Protein AF-A0A7S0S6R5-F1 (afdb_monomer_lite)

Sequence (159 aa):
MLLRLQENLTARVLFVAANPALTIFVVKWLALRMKGITKQRKLIARVHIMSADNFRAGPSAVGIRNGAIDVKKPLAGDCVGKVGYALVVLDEAHHACRNTDLRAAVLHYAGRSDTSSGGSDGAAPSQLLLLSDASQAAALEQVFPEGLEPVLLTEMVRS

pLDDT: mean 72.74, std 18.72, range [33.59, 93.38]

Structure (mmCIF, N/CA/C/O backbone):
data_AF-A0A7S0S6R5-F1
#
_entry.id   AF-A0A7S0S6R5-F1
#
loop_
_atom_site.group_PDB
_atom_site.id
_atom_site.type_symbol
_atom_site.label_atom_id
_atom_site.label_alt_id
_atom_site.label_comp_id
_atom_site.label_asym_id
_atom_site.label_entity_id
_atom_site.label_seq_id
_atom_site.pdbx_PDB_ins_code
_atom_site.Cartn_x
_atom_site.Cartn_y
_atom_site.Cartn_z
_atom_site.occupancy
_atom_site.B_iso_or_equiv
_atom_site.auth_seq_id
_atom_site.auth_comp_id
_atom_site.auth_asym_id
_atom_site.auth_atom_id
_atom_site.pdbx_PDB_model_num
ATOM 1 N N . MET A 1 1 ? -13.453 -2.739 -6.924 1.00 52.81 1 MET A N 1
ATOM 2 C CA . MET A 1 1 ? -12.086 -2.731 -6.352 1.00 52.81 1 MET A CA 1
ATOM 3 C C . MET A 1 1 ? -12.108 -2.605 -4.827 1.00 52.81 1 MET A C 1
ATOM 5 O O . MET A 1 1 ? -11.801 -3.575 -4.151 1.00 52.81 1 MET A O 1
ATOM 9 N N . LEU A 1 2 ? -12.541 -1.467 -4.267 1.00 55.69 2 LEU A N 1
ATOM 10 C CA . LEU A 1 2 ? -12.494 -1.205 -2.815 1.00 55.69 2 LEU A CA 1
ATOM 11 C C . LEU A 1 2 ? -13.478 -2.039 -1.971 1.00 55.69 2 LEU A C 1
ATOM 13 O O . LEU A 1 2 ? -13.134 -2.419 -0.856 1.00 55.69 2 LEU A O 1
ATOM 17 N N . LEU A 1 3 ? -14.653 -2.383 -2.510 1.00 52.03 3 LEU A N 1
ATOM 18 C CA . LEU A 1 3 ? -15.674 -3.179 -1.805 1.00 52.03 3 LEU A CA 1
ATOM 19 C C . LEU A 1 3 ? -15.149 -4.557 -1.359 1.00 52.03 3 LEU A C 1
ATOM 21 O O . LEU A 1 3 ? -15.338 -4.951 -0.215 1.00 52.03 3 LEU A O 1
ATOM 25 N N . ARG A 1 4 ? -14.354 -5.239 -2.196 1.00 59.69 4 ARG A N 1
ATOM 26 C CA . ARG A 1 4 ? -13.763 -6.548 -1.850 1.00 59.69 4 ARG A CA 1
ATOM 27 C C . ARG A 1 4 ? -12.767 -6.467 -0.691 1.00 59.69 4 ARG A C 1
ATOM 29 O O . ARG A 1 4 ? -12.696 -7.376 0.129 1.00 59.69 4 ARG A O 1
ATOM 36 N N . LEU A 1 5 ? -12.007 -5.372 -0.601 1.00 63.84 5 LEU A N 1
ATOM 37 C CA . LEU A 1 5 ? -11.105 -5.120 0.530 1.00 63.84 5 LEU A CA 1
ATOM 38 C C . LEU A 1 5 ? -11.877 -4.807 1.820 1.00 63.84 5 LEU A C 1
ATOM 40 O O . LEU A 1 5 ? -11.360 -5.056 2.913 1.00 63.84 5 LEU A O 1
ATOM 44 N N . GLN A 1 6 ? -13.085 -4.250 1.700 1.00 66.44 6 GLN A N 1
ATOM 45 C CA . GLN A 1 6 ? -13.962 -3.959 2.833 1.00 66.44 6 GLN A CA 1
ATOM 46 C C . GLN A 1 6 ? -14.653 -5.224 3.359 1.00 66.44 6 GLN A C 1
ATOM 48 O O . GLN A 1 6 ? -14.721 -5.401 4.574 1.00 66.44 6 GLN A O 1
ATOM 53 N N . GLU A 1 7 ? -15.102 -6.110 2.469 1.00 69.44 7 GLU A N 1
ATOM 54 C CA . GLU A 1 7 ? -15.792 -7.363 2.809 1.00 69.44 7 GLU A CA 1
ATOM 55 C C . GLU A 1 7 ? -14.833 -8.447 3.318 1.00 69.44 7 GLU A C 1
ATOM 57 O O . GLU A 1 7 ? -15.153 -9.182 4.253 1.00 69.44 7 GLU A O 1
ATOM 62 N N . ASN A 1 8 ? -13.626 -8.530 2.751 1.00 75.44 8 ASN A N 1
ATOM 63 C CA . ASN A 1 8 ? -12.637 -9.516 3.161 1.00 75.44 8 ASN A CA 1
ATOM 64 C C . ASN A 1 8 ? -11.714 -8.961 4.261 1.00 75.44 8 ASN A C 1
ATOM 66 O O . ASN A 1 8 ? -10.790 -8.185 4.007 1.00 75.44 8 ASN A O 1
ATOM 70 N N . LEU A 1 9 ? -11.936 -9.412 5.499 1.00 74.81 9 LEU A N 1
ATOM 71 C CA . LEU A 1 9 ? -11.162 -9.005 6.677 1.00 74.81 9 LEU A CA 1
ATOM 72 C C . LEU A 1 9 ? -9.715 -9.523 6.687 1.00 74.81 9 LEU A C 1
ATOM 74 O O . LEU A 1 9 ? -8.893 -8.968 7.421 1.00 74.81 9 LEU A O 1
ATOM 78 N N . THR A 1 10 ? -9.391 -10.545 5.892 1.00 78.94 10 THR A N 1
ATOM 79 C CA . THR A 1 10 ? -8.035 -11.106 5.781 1.00 78.94 10 THR A CA 1
ATOM 80 C C . THR A 1 10 ? -7.278 -10.594 4.558 1.00 78.94 10 THR A C 1
ATOM 82 O O . THR A 1 10 ? -6.064 -10.776 4.489 1.00 78.94 10 THR A O 1
ATOM 85 N N . ALA A 1 11 ? -7.950 -9.893 3.635 1.00 82.88 11 ALA A N 1
ATOM 86 C CA . ALA A 1 11 ? -7.330 -9.372 2.423 1.00 82.88 11 ALA A CA 1
ATOM 87 C C . ALA A 1 11 ? -6.199 -8.385 2.738 1.00 82.88 11 ALA A C 1
ATOM 89 O O . ALA A 1 11 ? -6.400 -7.398 3.458 1.00 82.88 11 ALA A O 1
ATOM 90 N N . ARG A 1 12 ? -5.023 -8.634 2.160 1.00 86.88 12 ARG A N 1
ATOM 91 C CA . ARG A 1 12 ? -3.817 -7.817 2.340 1.00 86.88 12 ARG A CA 1
ATOM 92 C C . ARG A 1 12 ? -3.585 -6.884 1.161 1.00 86.88 12 ARG A C 1
ATOM 94 O O . ARG A 1 12 ? -3.939 -7.203 0.025 1.00 86.88 12 ARG A O 1
ATOM 101 N N . VAL A 1 13 ? -2.947 -5.754 1.447 1.00 89.44 13 VAL A N 1
ATOM 102 C CA . VAL A 1 13 ? -2.518 -4.770 0.449 1.00 89.44 13 VAL A CA 1
ATOM 103 C C . VAL A 1 13 ? -1.001 -4.670 0.480 1.00 89.44 13 VAL A C 1
ATOM 105 O O . VAL A 1 13 ? -0.424 -4.517 1.555 1.00 89.44 13 VAL A O 1
ATOM 108 N N . LEU A 1 14 ? -0.362 -4.739 -0.683 1.00 91.88 14 LEU A N 1
ATOM 109 C CA . LEU A 1 14 ? 1.048 -4.402 -0.844 1.00 91.88 14 LEU A CA 1
ATOM 110 C C . LEU A 1 14 ? 1.156 -2.970 -1.362 1.00 91.88 14 LEU A C 1
ATOM 112 O O . LEU A 1 14 ? 0.649 -2.679 -2.439 1.00 91.88 14 LEU A O 1
ATOM 116 N N . PHE A 1 15 ? 1.823 -2.092 -0.622 1.00 93.38 15 PHE A N 1
ATOM 117 C CA . PHE A 1 15 ? 2.148 -0.742 -1.068 1.00 93.38 15 PHE A CA 1
ATOM 118 C C . PHE A 1 15 ? 3.631 -0.659 -1.439 1.00 93.38 15 PHE A C 1
ATOM 120 O O . PHE A 1 15 ? 4.505 -0.951 -0.618 1.00 93.38 15 PHE A O 1
ATOM 127 N N . VAL A 1 16 ? 3.908 -0.281 -2.680 1.00 92.25 16 VAL A N 1
ATOM 128 C CA . VAL A 1 16 ? 5.246 -0.185 -3.257 1.00 92.25 16 VAL A CA 1
ATOM 129 C C . VAL A 1 16 ? 5.535 1.272 -3.573 1.00 92.25 16 VAL A C 1
ATOM 131 O O . VAL A 1 16 ? 4.712 1.910 -4.213 1.00 92.25 16 VAL A O 1
ATOM 134 N N . ALA A 1 17 ? 6.685 1.790 -3.147 1.00 92.00 17 ALA A N 1
ATOM 135 C CA . ALA A 1 17 ? 7.093 3.161 -3.462 1.00 92.00 17 ALA A CA 1
ATOM 136 C C . ALA A 1 17 ? 8.575 3.253 -3.838 1.00 92.00 17 ALA A C 1
ATOM 138 O O . ALA A 1 17 ? 9.349 2.313 -3.633 1.00 92.00 17 ALA A O 1
ATOM 139 N N . ALA A 1 18 ? 8.985 4.414 -4.351 1.00 88.62 18 ALA A N 1
ATOM 140 C CA . ALA A 1 18 ? 10.357 4.655 -4.787 1.00 88.62 18 ALA A CA 1
ATOM 141 C C . ALA A 1 18 ? 11.393 4.508 -3.659 1.00 88.62 18 ALA A C 1
ATOM 143 O O . ALA A 1 18 ? 12.498 4.053 -3.912 1.00 88.62 18 ALA A O 1
ATOM 144 N N . ASN A 1 19 ? 11.047 4.840 -2.413 1.00 88.38 19 ASN A N 1
ATOM 145 C CA . ASN A 1 19 ? 11.970 4.737 -1.282 1.00 88.38 19 ASN A CA 1
ATOM 146 C C . ASN A 1 19 ? 11.253 4.309 0.015 1.00 88.38 19 ASN A C 1
ATOM 148 O O . ASN A 1 19 ? 10.029 4.451 0.131 1.00 88.38 19 ASN A O 1
ATOM 152 N N . PRO A 1 20 ? 11.988 3.800 1.023 1.00 90.25 20 PRO A N 1
ATOM 153 C CA . PRO A 1 20 ? 11.408 3.369 2.292 1.00 90.25 20 PRO A CA 1
ATOM 154 C C . PRO A 1 20 ? 10.650 4.471 3.043 1.00 90.25 20 PRO A C 1
ATOM 156 O O . PRO A 1 20 ? 9.628 4.190 3.672 1.00 90.25 20 PRO A O 1
ATOM 159 N N . ALA A 1 21 ? 11.108 5.724 2.979 1.00 90.88 21 ALA A N 1
ATOM 160 C CA . ALA A 1 21 ? 10.486 6.823 3.715 1.00 90.88 21 ALA A CA 1
ATOM 161 C C . ALA A 1 21 ? 9.053 7.093 3.230 1.00 90.88 21 ALA A C 1
ATOM 163 O O . ALA A 1 21 ? 8.157 7.248 4.062 1.00 90.88 21 ALA A O 1
ATOM 164 N N . LEU A 1 22 ? 8.814 7.053 1.914 1.00 90.19 22 LE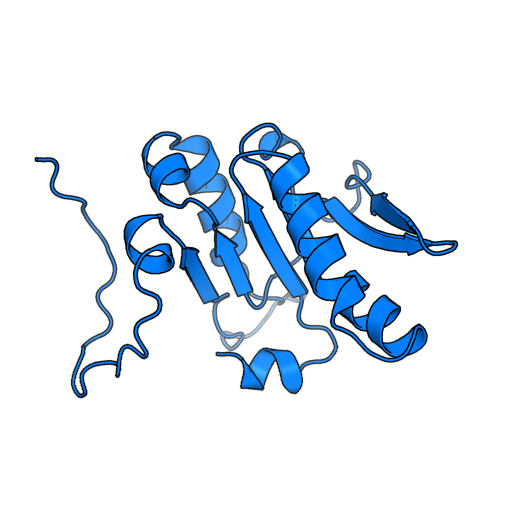U A N 1
ATOM 165 C CA . LEU A 1 22 ? 7.476 7.186 1.328 1.00 90.19 22 LEU A CA 1
ATOM 166 C C . LEU A 1 22 ? 6.538 6.067 1.789 1.00 90.19 22 LEU A C 1
ATOM 168 O O . LEU A 1 22 ? 5.399 6.330 2.176 1.00 90.19 22 LEU A O 1
ATOM 172 N N . THR A 1 23 ? 7.027 4.825 1.846 1.00 92.19 23 THR A N 1
ATOM 173 C CA . THR A 1 23 ? 6.200 3.709 2.329 1.00 92.19 23 THR A CA 1
ATOM 174 C C . THR A 1 23 ? 5.757 3.899 3.784 1.00 92.19 23 THR A C 1
ATOM 176 O O . THR A 1 23 ? 4.586 3.703 4.109 1.00 92.19 23 THR A O 1
ATOM 179 N N . ILE A 1 24 ? 6.658 4.351 4.665 1.00 92.12 24 ILE A N 1
ATOM 180 C CA . ILE A 1 24 ? 6.344 4.622 6.077 1.00 92.12 24 ILE A CA 1
ATOM 181 C C . ILE A 1 24 ? 5.421 5.836 6.200 1.00 92.12 24 ILE A C 1
ATOM 183 O O . ILE A 1 24 ? 4.488 5.821 7.008 1.00 92.12 24 ILE A O 1
ATOM 187 N N . PHE A 1 25 ? 5.658 6.876 5.397 1.00 92.25 25 PHE A N 1
ATOM 188 C CA . PHE A 1 25 ? 4.823 8.071 5.362 1.00 92.25 25 PHE A CA 1
ATOM 189 C C . PHE A 1 25 ? 3.365 7.723 5.053 1.00 92.25 25 PHE A C 1
ATOM 191 O O . PHE A 1 25 ? 2.478 8.141 5.799 1.00 92.25 25 PHE A O 1
ATOM 198 N N . VAL A 1 26 ? 3.110 6.901 4.032 1.00 90.62 26 VAL A N 1
ATOM 199 C CA . VAL A 1 26 ? 1.748 6.478 3.671 1.00 90.62 26 VAL A CA 1
ATOM 200 C C . VAL A 1 26 ? 1.099 5.666 4.788 1.00 90.62 26 VAL A C 1
ATOM 202 O O .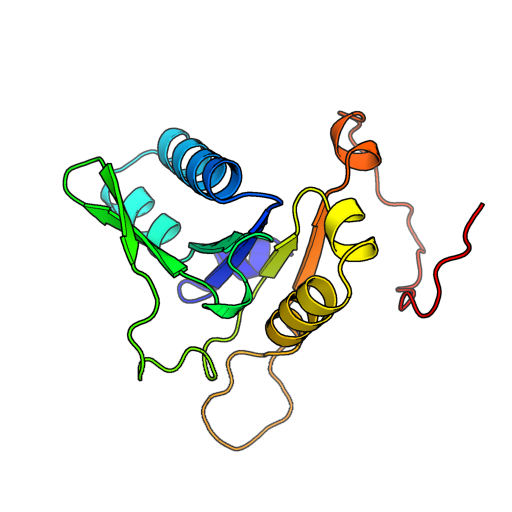 VAL A 1 26 ? -0.050 5.927 5.146 1.00 90.62 26 VAL A O 1
ATOM 205 N N . VAL A 1 27 ? 1.827 4.744 5.424 1.00 91.94 27 VAL A N 1
ATOM 206 C CA . VAL A 1 27 ? 1.285 3.994 6.571 1.00 91.94 27 VAL A CA 1
ATOM 207 C C . VAL A 1 27 ? 0.943 4.932 7.733 1.00 91.94 27 VAL A C 1
ATOM 209 O O . VAL A 1 27 ? -0.133 4.814 8.326 1.00 91.94 27 VAL A O 1
ATOM 212 N N . LYS A 1 28 ? 1.799 5.914 8.033 1.00 91.44 28 LYS A N 1
ATOM 213 C CA . LYS A 1 28 ? 1.522 6.940 9.050 1.00 91.44 28 LYS A CA 1
ATOM 214 C C . LYS A 1 28 ? 0.290 7.765 8.697 1.00 91.44 28 LYS A C 1
ATOM 216 O O . LYS A 1 28 ? -0.572 7.974 9.548 1.00 91.44 28 LYS A O 1
ATOM 221 N N . TRP A 1 29 ? 0.189 8.207 7.451 1.00 91.12 29 TRP A N 1
ATOM 222 C CA . TRP A 1 29 ? -0.933 8.982 6.932 1.00 91.12 29 TRP A CA 1
ATOM 223 C C . TRP A 1 29 ? -2.259 8.210 7.019 1.00 91.12 29 TRP A C 1
ATOM 225 O O . TRP A 1 29 ? -3.268 8.776 7.453 1.00 91.12 29 TRP A O 1
ATOM 235 N N . LEU A 1 30 ? -2.247 6.910 6.698 1.00 89.00 30 LEU A N 1
ATOM 236 C CA . LEU A 1 30 ? -3.391 6.009 6.868 1.00 89.00 30 LEU A CA 1
ATOM 237 C C . LEU A 1 30 ? -3.768 5.875 8.343 1.00 89.00 30 LEU A C 1
ATOM 239 O O . LEU A 1 30 ? -4.937 6.029 8.700 1.00 89.00 30 LEU A O 1
ATOM 243 N N . ALA A 1 31 ? -2.781 5.636 9.208 1.00 88.44 31 ALA A N 1
ATOM 244 C CA . ALA A 1 31 ? -3.000 5.487 10.637 1.00 88.44 31 ALA A CA 1
ATOM 245 C C . ALA A 1 31 ? -3.652 6.746 11.233 1.00 88.44 31 ALA A C 1
ATOM 247 O O . ALA A 1 31 ? -4.633 6.627 11.965 1.00 88.44 31 ALA A O 1
ATOM 248 N N . LEU A 1 32 ? -3.173 7.944 10.886 1.00 88.00 32 LEU A N 1
ATOM 249 C CA . LEU A 1 32 ? -3.697 9.214 11.406 1.00 88.00 32 LEU A CA 1
ATOM 250 C C . LEU A 1 32 ? -5.147 9.508 10.988 1.00 88.00 32 LEU A C 1
ATOM 252 O O . LEU A 1 32 ? -5.868 10.177 11.724 1.00 88.00 32 LEU A O 1
ATOM 256 N N . ARG A 1 33 ? -5.601 9.002 9.835 1.00 87.69 33 ARG A N 1
ATOM 257 C CA . ARG A 1 33 ? -6.990 9.183 9.367 1.00 87.69 33 ARG A CA 1
ATOM 258 C C . ARG A 1 33 ? -7.986 8.217 10.002 1.00 87.69 33 ARG A C 1
ATOM 260 O O . ARG A 1 33 ? -9.196 8.416 9.894 1.00 87.69 33 ARG A O 1
ATOM 267 N N . MET A 1 34 ? -7.508 7.162 10.651 1.00 85.69 34 MET A N 1
ATOM 268 C CA . MET A 1 34 ? -8.369 6.157 11.261 1.00 85.69 34 MET A CA 1
ATOM 269 C C . MET A 1 34 ? -8.747 6.533 12.691 1.00 85.69 34 MET A C 1
ATOM 271 O O . MET A 1 34 ? -7.891 6.751 13.543 1.00 85.69 34 MET A O 1
ATOM 275 N N . LYS A 1 35 ? -10.050 6.518 12.983 1.00 84.06 35 LYS A N 1
ATOM 276 C CA . LYS A 1 35 ? -10.562 6.634 14.354 1.00 84.06 35 LYS A CA 1
ATOM 277 C C . LYS A 1 35 ? -10.591 5.260 15.036 1.00 84.06 35 LYS A C 1
ATOM 279 O O . LYS A 1 35 ? -11.065 4.282 14.454 1.00 84.06 35 LYS A O 1
ATOM 284 N N . GLY A 1 36 ? -10.133 5.212 16.288 1.00 85.88 36 GLY A N 1
ATOM 285 C CA . GLY A 1 36 ? -10.163 4.024 17.149 1.00 85.88 36 GLY A CA 1
ATOM 286 C C . GLY A 1 36 ? -8.928 3.127 17.016 1.00 85.88 36 GLY A C 1
ATOM 287 O O . GLY A 1 36 ? -8.687 2.515 15.975 1.00 85.88 36 GLY A O 1
ATOM 288 N N . ILE A 1 37 ? -8.177 2.984 18.112 1.00 85.81 37 ILE A N 1
ATOM 289 C CA . ILE A 1 37 ? -6.866 2.314 18.131 1.00 85.81 37 ILE A CA 1
ATOM 290 C C . ILE A 1 37 ? -6.932 0.830 17.732 1.00 85.81 37 ILE A C 1
ATOM 292 O O . ILE A 1 37 ? -6.049 0.324 17.042 1.00 85.81 37 ILE A O 1
ATOM 296 N N . THR A 1 38 ? -8.007 0.127 18.100 1.00 86.81 38 THR A N 1
ATOM 297 C CA . THR A 1 38 ? -8.205 -1.289 17.753 1.00 86.81 38 THR A CA 1
ATOM 298 C C . THR A 1 38 ? -8.437 -1.473 16.256 1.00 86.81 38 THR A C 1
ATOM 300 O O . THR A 1 38 ? -7.853 -2.367 15.643 1.00 86.81 38 THR A O 1
ATOM 303 N N . LYS A 1 39 ? -9.265 -0.613 15.650 1.00 85.44 39 LYS A N 1
ATOM 304 C CA . LYS A 1 39 ? -9.546 -0.640 14.209 1.00 85.44 39 LYS A CA 1
ATOM 305 C C . LYS A 1 39 ? -8.296 -0.271 13.415 1.00 85.44 39 LYS A C 1
ATOM 307 O O . LYS A 1 39 ? -7.946 -0.973 12.472 1.00 85.44 39 LYS A O 1
ATOM 312 N N . GLN A 1 40 ? -7.598 0.773 13.855 1.00 88.25 40 GLN A N 1
ATOM 313 C CA . GLN A 1 40 ? -6.335 1.223 13.281 1.00 88.25 40 GLN A CA 1
ATOM 314 C C . GLN A 1 40 ? -5.290 0.096 13.274 1.00 88.25 40 GLN A C 1
ATOM 316 O O . GLN A 1 40 ? -4.765 -0.239 12.217 1.00 88.25 40 GLN A O 1
ATOM 321 N N . ARG A 1 41 ? -5.054 -0.569 14.416 1.00 89.12 41 ARG A N 1
ATOM 322 C CA . ARG A 1 41 ? -4.129 -1.715 14.511 1.00 89.12 41 ARG A CA 1
ATOM 323 C C . ARG A 1 41 ? -4.495 -2.846 13.551 1.00 89.12 41 ARG A C 1
ATOM 325 O O . ARG A 1 41 ? -3.619 -3.351 12.857 1.00 89.12 41 ARG A O 1
ATOM 332 N N . LYS A 1 42 ? -5.777 -3.226 13.496 1.00 87.25 42 LYS A N 1
ATOM 333 C CA . LYS A 1 42 ? -6.263 -4.305 12.619 1.00 87.25 42 LYS A CA 1
ATOM 334 C C . LYS A 1 42 ? -6.085 -3.981 11.136 1.00 87.25 42 LYS A C 1
ATOM 336 O O . LYS A 1 42 ? -5.706 -4.860 10.374 1.00 87.25 42 LYS A O 1
ATOM 341 N N . LEU A 1 43 ? -6.361 -2.743 10.726 1.00 87.44 43 LEU A N 1
ATOM 342 C CA . LEU A 1 43 ? -6.262 -2.347 9.321 1.00 87.44 43 LEU A CA 1
ATOM 343 C C . LEU A 1 43 ? -4.812 -2.130 8.883 1.00 87.44 43 LEU A C 1
ATOM 345 O O . LEU A 1 43 ? -4.442 -2.598 7.813 1.00 87.44 43 LEU A O 1
ATOM 349 N N . ILE A 1 44 ? -3.973 -1.507 9.716 1.00 90.62 44 ILE A N 1
ATOM 350 C CA . ILE A 1 44 ? -2.545 -1.345 9.405 1.00 90.62 44 ILE A CA 1
ATOM 351 C C . ILE A 1 44 ? -1.832 -2.699 9.319 1.00 90.62 44 ILE A C 1
ATOM 353 O O . ILE A 1 44 ? -1.010 -2.878 8.430 1.00 90.62 44 ILE A O 1
ATOM 357 N N . ALA A 1 45 ? -2.215 -3.684 10.140 1.00 89.81 45 ALA A N 1
ATOM 358 C CA . ALA A 1 45 ? -1.681 -5.048 10.059 1.00 89.81 45 ALA A CA 1
ATOM 359 C C . ALA A 1 45 ? -1.946 -5.762 8.718 1.00 89.81 45 ALA A C 1
ATOM 361 O O . ALA A 1 45 ? -1.334 -6.791 8.440 1.00 89.81 45 ALA A O 1
ATOM 362 N N . ARG A 1 46 ? -2.862 -5.241 7.890 1.00 88.69 46 ARG A N 1
ATOM 363 C CA . ARG A 1 46 ? -3.163 -5.763 6.547 1.00 88.69 46 ARG A CA 1
ATOM 364 C C . ARG A 1 46 ? -2.320 -5.105 5.452 1.00 88.69 46 ARG A C 1
ATOM 366 O O . ARG A 1 46 ? -2.393 -5.541 4.304 1.00 88.69 46 ARG A O 1
ATOM 373 N N . VAL A 1 47 ? -1.550 -4.068 5.783 1.00 91.31 47 VAL A N 1
ATOM 374 C CA . VAL A 1 47 ? -0.682 -3.355 4.844 1.00 91.31 47 VAL A CA 1
ATOM 375 C C . VAL A 1 47 ? 0.728 -3.921 4.941 1.00 91.31 47 VAL A C 1
ATOM 377 O O . VAL A 1 47 ? 1.355 -3.903 6.002 1.00 91.31 47 VAL A O 1
ATOM 380 N N . HIS A 1 48 ? 1.232 -4.425 3.823 1.00 92.94 48 HIS A N 1
ATOM 381 C CA . HIS A 1 48 ? 2.643 -4.730 3.639 1.00 92.94 48 HIS A CA 1
ATOM 382 C C . HIS A 1 48 ? 3.269 -3.637 2.778 1.00 92.94 48 HIS A C 1
ATOM 384 O O . HIS A 1 48 ? 2.607 -3.062 1.914 1.00 92.94 48 HIS A O 1
ATOM 390 N N . ILE A 1 49 ? 4.544 -3.358 3.009 1.00 93.19 49 ILE A N 1
ATOM 391 C CA . ILE A 1 49 ? 5.286 -2.322 2.295 1.00 93.19 49 ILE A CA 1
ATOM 392 C C . ILE A 1 49 ? 6.512 -2.904 1.607 1.00 93.19 49 ILE A C 1
ATOM 394 O O . ILE A 1 49 ? 7.141 -3.831 2.113 1.00 93.19 49 ILE A O 1
ATOM 398 N N . MET A 1 50 ? 6.872 -2.338 0.464 1.00 92.69 50 MET A N 1
ATOM 399 C CA . MET A 1 50 ? 8.102 -2.649 -0.258 1.00 92.69 50 MET A CA 1
ATOM 400 C C . MET A 1 50 ? 8.621 -1.370 -0.912 1.00 92.69 50 MET A C 1
ATOM 402 O O . MET A 1 50 ? 7.830 -0.518 -1.305 1.00 92.69 50 MET A O 1
ATOM 406 N N . SER A 1 51 ? 9.934 -1.209 -1.037 1.00 90.94 51 SER A N 1
ATOM 407 C CA . SER A 1 51 ? 10.501 -0.057 -1.744 1.00 90.94 51 SER A CA 1
ATOM 408 C C . SER A 1 51 ? 11.386 -0.485 -2.903 1.00 90.94 51 SER A C 1
ATOM 410 O O . SER A 1 51 ? 11.927 -1.594 -2.891 1.00 90.94 51 SER A O 1
ATOM 412 N N . ALA A 1 52 ? 11.569 0.404 -3.878 1.00 87.44 52 ALA A N 1
ATOM 413 C CA . ALA A 1 52 ? 12.505 0.183 -4.978 1.00 87.44 52 ALA A CA 1
ATOM 414 C C . ALA A 1 52 ? 13.946 -0.058 -4.491 1.00 87.44 52 ALA A C 1
ATOM 416 O O . ALA A 1 52 ? 14.684 -0.804 -5.128 1.00 87.44 52 ALA A O 1
ATOM 417 N N . ASP A 1 53 ? 14.319 0.490 -3.333 1.00 87.06 53 ASP A N 1
ATOM 418 C CA . ASP A 1 53 ? 15.661 0.332 -2.759 1.00 87.06 53 ASP A CA 1
ATOM 419 C C . ASP A 1 53 ? 15.892 -1.052 -2.131 1.00 87.06 53 ASP A C 1
ATOM 421 O O . ASP A 1 53 ? 17.031 -1.492 -1.984 1.00 87.06 53 ASP A O 1
ATOM 425 N N . ASN A 1 54 ? 14.827 -1.756 -1.728 1.00 84.38 54 ASN A N 1
ATOM 426 C CA . ASN A 1 54 ? 14.939 -2.990 -0.942 1.00 84.38 54 ASN A CA 1
ATOM 427 C C . ASN A 1 54 ? 14.040 -4.143 -1.405 1.00 84.38 54 ASN A C 1
ATOM 429 O O . ASN A 1 54 ? 13.904 -5.128 -0.679 1.00 84.38 54 ASN A O 1
ATOM 433 N N . PHE A 1 55 ? 13.467 -4.071 -2.609 1.00 86.44 55 PHE A N 1
ATOM 434 C CA . PHE A 1 55 ? 12.519 -5.074 -3.113 1.00 86.44 55 PHE A CA 1
ATOM 435 C C . PHE A 1 55 ? 13.071 -6.509 -3.122 1.00 86.44 55 PHE A C 1
ATOM 437 O O . PHE A 1 55 ? 12.305 -7.461 -2.990 1.00 86.44 55 PHE A O 1
ATOM 444 N N . ARG A 1 56 ? 14.399 -6.682 -3.211 1.00 86.19 56 ARG A N 1
ATOM 445 C CA . ARG A 1 56 ? 15.063 -7.997 -3.136 1.00 86.19 56 ARG A CA 1
ATOM 446 C C . ARG A 1 56 ? 14.895 -8.686 -1.778 1.00 86.19 56 ARG A C 1
ATOM 448 O O . ARG A 1 56 ? 14.906 -9.908 -1.724 1.00 86.19 56 ARG A O 1
ATOM 455 N N . ALA A 1 57 ? 14.719 -7.923 -0.698 1.00 84.94 57 ALA A N 1
ATOM 456 C CA . ALA A 1 57 ? 14.410 -8.466 0.627 1.00 84.94 57 ALA A CA 1
ATOM 457 C C . ALA A 1 57 ? 12.930 -8.874 0.768 1.00 84.94 57 ALA A C 1
ATOM 459 O O . ALA A 1 57 ? 12.560 -9.519 1.747 1.00 84.94 57 ALA A O 1
ATOM 460 N N . GLY A 1 58 ? 12.095 -8.510 -0.208 1.00 86.81 58 GLY A N 1
ATOM 461 C CA . GLY A 1 58 ? 10.663 -8.763 -0.217 1.00 86.81 58 GLY A CA 1
ATOM 462 C C . GLY A 1 58 ? 9.844 -7.791 0.647 1.00 86.81 58 GLY A C 1
ATOM 463 O O . GLY A 1 58 ? 10.388 -6.912 1.323 1.00 86.81 58 GLY A O 1
ATOM 464 N N . PRO A 1 59 ? 8.508 -7.931 0.615 1.00 89.81 59 PRO A N 1
ATOM 465 C CA . PRO A 1 59 ? 7.601 -7.104 1.392 1.00 89.81 59 PRO A CA 1
ATOM 466 C C . PRO A 1 59 ? 7.807 -7.246 2.900 1.00 89.81 59 PRO A C 1
ATOM 468 O O . PRO A 1 59 ? 7.946 -8.348 3.427 1.00 89.81 59 PRO A O 1
ATOM 471 N N . SER A 1 60 ? 7.745 -6.122 3.606 1.00 90.44 60 SER A N 1
ATOM 472 C CA . SER A 1 60 ? 7.746 -6.059 5.067 1.00 90.44 60 SER A CA 1
ATOM 473 C C . SER A 1 60 ? 6.328 -5.880 5.597 1.00 90.44 60 SER A C 1
ATOM 475 O O . SER A 1 60 ? 5.548 -5.093 5.056 1.00 90.44 60 SER A O 1
ATOM 477 N N . ALA A 1 61 ? 5.994 -6.590 6.672 1.00 90.44 61 ALA A N 1
ATOM 478 C CA . ALA A 1 61 ? 4.715 -6.422 7.349 1.00 90.44 61 ALA A CA 1
ATOM 479 C C . ALA A 1 61 ? 4.758 -5.184 8.250 1.00 90.44 61 ALA A C 1
ATOM 481 O O . ALA A 1 61 ? 5.779 -4.905 8.887 1.00 90.44 61 ALA A O 1
ATOM 482 N N . VAL A 1 62 ? 3.641 -4.464 8.334 1.00 91.50 62 VAL A N 1
ATOM 483 C CA . VAL A 1 62 ? 3.535 -3.264 9.166 1.00 91.50 62 VAL A CA 1
ATOM 484 C C . VAL A 1 62 ? 2.563 -3.492 10.314 1.00 91.50 62 V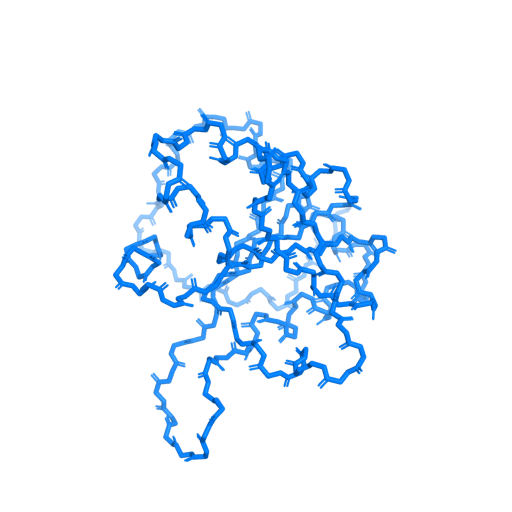AL A C 1
ATOM 486 O O . VAL A 1 62 ? 1.561 -4.187 10.183 1.00 91.50 62 VAL A O 1
ATOM 489 N N . GLY A 1 63 ? 2.857 -2.915 11.472 1.00 90.62 63 GLY A N 1
ATOM 490 C CA . GLY A 1 63 ? 1.990 -2.935 12.639 1.00 90.62 63 GLY A CA 1
ATOM 491 C C . GLY A 1 63 ? 2.066 -1.631 13.419 1.00 90.62 63 GLY A C 1
ATOM 492 O O . GLY A 1 63 ? 2.842 -0.735 13.100 1.00 90.62 63 GLY A O 1
ATOM 493 N N . ILE A 1 64 ? 1.254 -1.531 14.470 1.00 89.56 64 ILE A N 1
ATOM 494 C CA . ILE A 1 64 ? 1.345 -0.442 15.445 1.00 89.56 64 ILE A CA 1
ATOM 495 C C . ILE A 1 64 ? 1.637 -1.047 16.812 1.00 89.56 64 ILE A C 1
ATOM 497 O O . ILE A 1 64 ? 0.829 -1.821 17.337 1.00 89.56 64 ILE A O 1
ATOM 501 N N . ARG A 1 65 ? 2.762 -0.658 17.412 1.00 87.00 65 ARG A N 1
ATOM 502 C CA . ARG A 1 65 ? 3.173 -1.047 18.766 1.00 87.00 65 ARG A CA 1
ATOM 503 C C . ARG A 1 65 ? 3.505 0.203 19.565 1.00 87.00 65 ARG A C 1
ATOM 505 O O . ARG A 1 65 ? 4.207 1.076 19.078 1.00 87.00 65 ARG A O 1
ATOM 512 N N . ASN A 1 66 ? 2.963 0.307 20.778 1.00 85.12 66 ASN A N 1
ATOM 513 C CA . ASN A 1 66 ? 3.196 1.445 21.680 1.00 85.12 66 ASN A CA 1
ATOM 514 C C . ASN A 1 66 ? 2.955 2.828 21.033 1.00 85.12 66 ASN A C 1
ATOM 516 O O . ASN A 1 66 ? 3.655 3.786 21.324 1.00 85.12 66 ASN A O 1
ATOM 520 N N . GLY A 1 67 ? 1.979 2.926 20.121 1.00 80.69 67 GLY A N 1
ATOM 521 C CA . GLY A 1 67 ? 1.661 4.172 19.409 1.00 80.69 67 GLY A CA 1
ATOM 522 C C . GLY A 1 67 ? 2.606 4.518 18.251 1.00 80.69 67 GLY A C 1
ATOM 523 O O . GLY A 1 67 ? 2.362 5.500 17.556 1.00 80.69 67 GLY A O 1
ATOM 524 N N . ALA A 1 68 ? 3.630 3.702 17.996 1.00 86.88 68 ALA A N 1
ATOM 525 C CA . ALA A 1 68 ? 4.557 3.845 16.880 1.00 86.88 68 ALA A CA 1
ATOM 526 C C . ALA A 1 68 ? 4.299 2.792 15.792 1.00 86.88 68 ALA A C 1
ATOM 528 O O . ALA A 1 68 ? 3.741 1.722 16.052 1.00 86.88 68 ALA A O 1
ATOM 529 N N . ILE A 1 69 ? 4.719 3.106 14.565 1.00 89.75 69 ILE A N 1
ATOM 530 C CA . ILE A 1 69 ? 4.727 2.155 13.451 1.00 89.75 69 ILE A CA 1
ATOM 531 C C . ILE A 1 69 ? 5.879 1.178 13.672 1.00 89.75 69 ILE A C 1
ATOM 533 O O . ILE A 1 69 ? 7.022 1.593 13.840 1.00 89.75 69 ILE A O 1
ATOM 537 N N . ASP A 1 70 ? 5.563 -0.112 13.660 1.00 91.50 70 ASP A N 1
ATOM 538 C CA . ASP A 1 70 ? 6.523 -1.210 13.726 1.00 91.50 70 ASP A CA 1
ATOM 539 C C . ASP A 1 70 ? 6.614 -1.864 12.346 1.00 91.50 70 ASP A C 1
ATOM 541 O O . ASP A 1 70 ? 5.593 -2.277 11.791 1.00 91.50 70 ASP A O 1
ATOM 545 N N . VAL A 1 71 ? 7.820 -1.948 11.786 1.00 90.00 71 VAL A N 1
ATOM 546 C CA . VAL A 1 71 ? 8.067 -2.587 10.488 1.00 90.00 71 VAL A CA 1
ATOM 547 C C . VAL A 1 71 ? 8.826 -3.877 10.735 1.00 90.00 71 VAL A C 1
ATOM 549 O O . VAL A 1 71 ? 9.991 -3.868 11.132 1.00 90.00 71 VAL A O 1
ATOM 552 N N . LYS A 1 72 ? 8.168 -5.003 10.472 1.00 85.50 72 LYS A N 1
ATOM 553 C CA . LYS A 1 72 ? 8.783 -6.322 10.575 1.00 85.50 72 LYS A CA 1
ATOM 554 C C . LYS A 1 72 ? 9.277 -6.739 9.205 1.00 85.50 72 LYS A C 1
ATOM 556 O O . LYS A 1 72 ? 8.480 -7.008 8.302 1.00 85.50 72 LYS A O 1
ATOM 561 N N . LYS A 1 73 ? 10.600 -6.807 9.067 1.00 71.75 73 LYS A N 1
ATOM 562 C CA . LYS A 1 73 ? 11.217 -7.476 7.924 1.00 71.75 73 LYS A CA 1
ATOM 563 C C . LYS A 1 73 ? 10.763 -8.938 7.910 1.00 71.75 73 LYS A C 1
ATOM 565 O O . LYS A 1 73 ? 10.604 -9.515 8.990 1.00 71.75 73 LYS A O 1
ATOM 570 N N . PRO A 1 74 ? 10.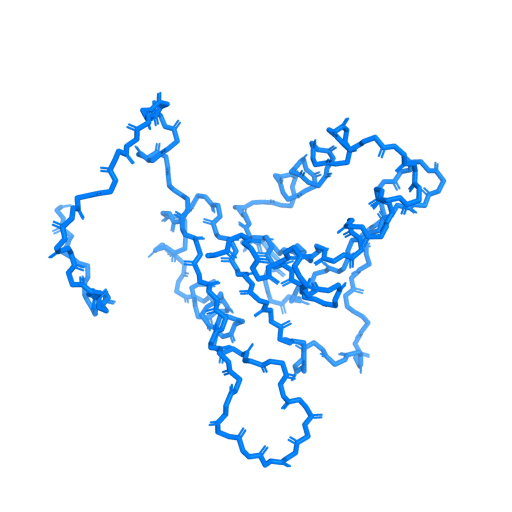551 -9.534 6.730 1.00 62.16 74 PRO A N 1
ATOM 571 C CA . PRO A 1 74 ? 10.270 -10.955 6.663 1.00 62.16 74 PRO A CA 1
ATOM 572 C C . PRO A 1 74 ? 11.430 -11.723 7.308 1.00 62.16 74 PRO A C 1
ATOM 574 O O . PRO A 1 74 ? 12.594 -11.508 6.960 1.00 62.16 74 PRO A O 1
ATOM 577 N N . LEU A 1 75 ? 11.126 -12.580 8.285 1.00 49.50 75 LEU A N 1
ATOM 578 C CA . LEU A 1 75 ? 12.107 -13.523 8.813 1.00 49.50 75 LEU A CA 1
ATOM 579 C C . LEU A 1 75 ? 12.453 -14.491 7.679 1.00 49.50 75 LEU A C 1
ATOM 581 O O . LEU A 1 75 ? 11.559 -14.974 6.984 1.00 49.50 75 LEU A O 1
ATOM 585 N N . ALA A 1 76 ? 13.740 -14.765 7.466 1.00 41.97 76 ALA A N 1
ATOM 586 C CA . ALA A 1 76 ? 14.167 -15.796 6.528 1.00 41.97 76 ALA A CA 1
ATOM 587 C C . ALA A 1 76 ? 13.537 -17.135 6.957 1.00 41.97 76 ALA A C 1
ATOM 589 O O . ALA A 1 76 ? 13.932 -17.705 7.969 1.00 41.97 76 ALA A O 1
ATOM 590 N N . GLY A 1 77 ? 12.504 -17.586 6.239 1.00 42.69 77 GLY A N 1
ATOM 591 C CA . GLY A 1 77 ? 11.725 -18.783 6.580 1.00 42.69 77 GLY A CA 1
ATOM 592 C C . GLY A 1 77 ? 10.229 -18.539 6.790 1.00 42.69 77 GLY A C 1
ATOM 593 O O . GLY A 1 77 ? 9.443 -19.471 6.615 1.00 42.69 77 GLY A O 1
ATOM 594 N N . ASP A 1 78 ? 9.803 -17.300 7.054 1.00 44.56 78 ASP A N 1
ATOM 595 C CA . ASP A 1 78 ? 8.396 -16.947 6.885 1.00 44.56 78 ASP A CA 1
ATOM 596 C C . ASP A 1 78 ? 8.078 -16.999 5.397 1.00 44.56 78 ASP A C 1
ATOM 598 O O . ASP A 1 78 ? 8.893 -16.641 4.548 1.00 44.56 78 ASP A O 1
ATOM 602 N N . CYS A 1 79 ? 6.906 -17.513 5.058 1.00 44.47 79 CYS A N 1
ATOM 603 C CA . CYS A 1 79 ? 6.525 -17.831 3.694 1.00 44.47 79 CYS A CA 1
ATOM 604 C C . CYS A 1 79 ? 6.288 -16.560 2.844 1.00 44.47 79 CYS A C 1
ATOM 606 O O . CYS A 1 79 ? 5.174 -16.323 2.384 1.00 44.47 79 CYS A O 1
ATOM 608 N N . VAL A 1 80 ? 7.321 -15.747 2.594 1.00 48.41 80 VAL A N 1
ATOM 609 C CA . VAL A 1 80 ? 7.313 -14.601 1.663 1.00 48.41 80 VAL A CA 1
ATOM 610 C C . VAL A 1 80 ? 6.843 -15.064 0.282 1.00 48.41 80 VAL A C 1
ATOM 612 O O . VAL A 1 80 ? 6.102 -14.369 -0.403 1.00 48.41 80 VAL A O 1
ATOM 615 N N . GLY A 1 81 ? 7.165 -16.311 -0.072 1.00 49.94 81 GLY A N 1
ATOM 616 C CA . GLY A 1 81 ? 6.670 -17.004 -1.255 1.00 49.94 81 GLY A CA 1
ATOM 617 C C . GLY A 1 81 ? 5.308 -17.692 -1.101 1.00 49.94 81 GLY A C 1
ATOM 618 O O . GLY A 1 81 ? 5.068 -18.626 -1.859 1.00 49.94 81 GLY A O 1
ATOM 619 N N . LYS A 1 82 ? 4.437 -17.326 -0.145 1.00 54.97 82 LYS A N 1
ATOM 620 C CA . LYS A 1 82 ? 3.038 -17.821 -0.039 1.00 54.97 82 LYS A CA 1
ATOM 621 C C . LYS A 1 82 ? 1.993 -16.737 0.249 1.00 54.97 82 LYS A C 1
ATOM 623 O O . LYS A 1 82 ? 0.811 -17.052 0.249 1.00 54.97 82 LYS A O 1
ATOM 628 N N . VAL A 1 83 ? 2.391 -15.489 0.492 1.00 65.12 83 VAL A N 1
ATOM 629 C CA . VAL A 1 83 ? 1.432 -14.408 0.756 1.00 65.12 83 VAL A CA 1
ATOM 630 C C . VAL A 1 83 ? 0.858 -13.913 -0.570 1.00 65.12 83 VAL A C 1
ATOM 632 O O . VAL A 1 83 ? 1.600 -13.374 -1.392 1.00 65.12 83 VAL A O 1
ATOM 635 N N . GLY A 1 84 ? -0.439 -14.122 -0.790 1.00 76.12 84 GLY A N 1
ATOM 636 C CA . GLY A 1 84 ? -1.186 -13.436 -1.833 1.00 76.12 84 GLY A CA 1
ATOM 637 C C . GLY A 1 84 ? -1.593 -12.040 -1.370 1.00 76.12 84 GLY A C 1
ATOM 638 O O . GLY A 1 84 ? -1.645 -11.726 -0.173 1.00 76.12 84 GLY A O 1
ATOM 639 N N . TYR A 1 85 ? -1.849 -11.175 -2.343 1.00 84.06 85 TYR A N 1
ATOM 640 C CA . TYR A 1 85 ? -2.346 -9.826 -2.101 1.00 84.06 85 TYR A CA 1
ATOM 641 C C . TYR A 1 85 ? -3.674 -9.653 -2.816 1.00 84.06 85 TYR A C 1
ATOM 643 O O . TYR A 1 85 ? -3.848 -10.121 -3.934 1.00 84.06 85 TYR A O 1
ATOM 651 N N . ALA A 1 86 ? -4.621 -8.956 -2.199 1.00 84.00 86 ALA A N 1
ATOM 652 C CA . ALA A 1 86 ? -5.847 -8.579 -2.898 1.00 84.00 86 ALA A CA 1
ATOM 653 C C . ALA A 1 86 ? -5.613 -7.353 -3.796 1.00 84.00 86 ALA A C 1
ATOM 655 O O . ALA A 1 86 ? -6.256 -7.205 -4.835 1.00 84.00 86 ALA A O 1
ATOM 656 N N . LEU A 1 87 ? -4.676 -6.487 -3.397 1.00 85.75 87 LEU A N 1
ATOM 657 C CA . LEU A 1 87 ? -4.288 -5.283 -4.120 1.00 85.75 87 LEU A CA 1
ATOM 658 C C . LEU A 1 87 ? -2.785 -5.035 -3.964 1.00 85.75 87 LEU A C 1
ATOM 660 O O . LEU A 1 87 ? -2.262 -5.042 -2.848 1.00 85.75 87 LEU A O 1
ATOM 664 N N . VAL A 1 88 ? -2.116 -4.762 -5.076 1.00 89.44 88 VAL A N 1
ATOM 665 C CA . VAL A 1 88 ? -0.761 -4.219 -5.137 1.00 89.44 88 VAL A CA 1
ATOM 666 C C . VAL A 1 88 ? -0.871 -2.787 -5.643 1.00 89.44 88 VAL A C 1
ATOM 668 O O . VAL A 1 88 ? -1.429 -2.548 -6.708 1.00 89.44 88 VAL A O 1
ATOM 671 N N . VAL A 1 89 ? -0.373 -1.829 -4.874 1.00 91.00 89 VAL A N 1
ATOM 672 C CA . VAL A 1 89 ? -0.313 -0.413 -5.242 1.00 91.00 89 VAL A CA 1
ATOM 673 C C . VAL A 1 89 ? 1.139 -0.074 -5.518 1.00 91.00 89 VAL A C 1
ATOM 675 O O . VAL A 1 89 ? 1.983 -0.284 -4.650 1.00 91.00 89 VAL A O 1
ATOM 678 N N . LEU A 1 90 ? 1.428 0.437 -6.707 1.00 90.06 90 LEU A N 1
ATOM 679 C CA . LEU A 1 90 ? 2.741 0.934 -7.084 1.00 90.06 90 LEU A CA 1
ATOM 680 C C . LEU A 1 90 ? 2.669 2.450 -7.237 1.00 90.06 90 LEU A C 1
ATOM 682 O O . LEU A 1 90 ? 2.114 2.956 -8.211 1.00 90.06 90 LEU A O 1
ATOM 686 N N . ASP A 1 91 ? 3.229 3.135 -6.251 1.00 89.06 91 ASP A N 1
ATOM 687 C CA . ASP A 1 91 ? 3.437 4.572 -6.245 1.00 89.06 91 ASP A CA 1
ATOM 688 C C . ASP A 1 91 ? 4.662 4.951 -7.074 1.00 89.06 91 ASP A C 1
ATOM 690 O O . ASP A 1 91 ? 5.626 4.183 -7.171 1.00 89.06 91 ASP A O 1
ATOM 694 N N . GLU A 1 92 ? 4.594 6.121 -7.695 1.00 82.75 92 GLU A N 1
ATOM 695 C CA . GLU A 1 92 ? 5.557 6.583 -8.689 1.00 82.75 92 GLU A CA 1
ATOM 696 C C . GLU A 1 92 ? 5.912 5.518 -9.736 1.00 82.75 92 GLU A C 1
ATOM 698 O O . GLU A 1 92 ? 7.075 5.199 -9.992 1.00 82.75 92 GLU A O 1
ATOM 703 N N . ALA A 1 93 ? 4.885 4.944 -10.370 1.00 81.62 93 ALA A N 1
ATOM 704 C CA . ALA A 1 93 ? 4.992 3.798 -11.274 1.00 81.62 93 ALA A CA 1
ATOM 705 C C . ALA A 1 93 ? 5.994 3.995 -12.425 1.00 81.62 93 ALA A C 1
ATOM 707 O O . ALA A 1 93 ? 6.562 3.024 -12.933 1.00 81.62 93 ALA A O 1
ATOM 708 N N . HIS A 1 94 ? 6.281 5.245 -12.788 1.00 78.19 94 HIS A N 1
ATOM 709 C CA . HIS A 1 94 ? 7.308 5.586 -13.764 1.00 78.19 94 HIS A CA 1
ATOM 710 C C . HIS A 1 94 ? 8.725 5.133 -13.336 1.00 78.19 94 HIS A C 1
ATOM 712 O O . HIS A 1 94 ? 9.563 4.848 -14.195 1.00 78.19 94 HIS A O 1
ATOM 718 N N . HIS A 1 95 ? 8.996 4.970 -12.034 1.00 72.00 95 HIS A N 1
ATOM 719 C CA . HIS A 1 95 ? 10.235 4.370 -11.527 1.00 72.00 95 HIS A CA 1
ATOM 720 C C . HIS A 1 95 ? 10.341 2.877 -11.860 1.00 72.00 95 HIS A C 1
ATOM 722 O O . HIS A 1 95 ? 11.418 2.409 -12.235 1.00 72.00 95 HIS A O 1
ATOM 728 N N . ALA A 1 96 ? 9.243 2.118 -11.784 1.00 69.81 96 ALA A N 1
ATOM 729 C CA . ALA A 1 96 ? 9.254 0.698 -12.147 1.00 69.81 96 ALA A CA 1
ATOM 730 C C . ALA A 1 96 ? 9.472 0.487 -13.651 1.00 69.81 96 ALA A C 1
ATOM 732 O O . ALA A 1 96 ? 10.082 -0.503 -14.048 1.00 69.81 96 ALA A O 1
ATOM 733 N N . CYS A 1 97 ? 9.061 1.434 -14.498 1.00 64.88 97 CYS A N 1
ATOM 734 C CA . CYS A 1 97 ? 9.374 1.393 -15.930 1.00 64.88 97 CYS A CA 1
ATOM 735 C C . CYS A 1 97 ? 10.885 1.453 -16.208 1.00 64.88 97 CYS A C 1
ATOM 737 O O . CYS A 1 97 ? 11.342 0.912 -17.214 1.00 64.88 97 CYS A O 1
ATOM 739 N N . ARG A 1 98 ? 11.662 2.084 -15.317 1.00 76.19 98 ARG A N 1
ATOM 740 C CA . ARG A 1 98 ? 13.126 2.204 -15.429 1.00 76.19 98 ARG A CA 1
ATOM 741 C C . ARG A 1 98 ? 13.879 1.034 -14.790 1.00 76.19 98 ARG A C 1
ATOM 743 O O . ARG A 1 98 ? 15.049 0.838 -15.100 1.00 76.19 98 ARG A O 1
ATOM 750 N N . ASN A 1 99 ? 13.229 0.258 -13.921 1.00 82.44 99 ASN A N 1
ATOM 751 C CA . ASN A 1 99 ? 13.833 -0.859 -13.196 1.00 82.44 99 ASN A CA 1
ATOM 752 C C . ASN A 1 99 ? 13.067 -2.163 -13.479 1.00 82.44 99 ASN A C 1
ATOM 754 O O . ASN A 1 99 ? 12.049 -2.462 -12.850 1.00 82.44 99 ASN A O 1
ATOM 758 N N . THR A 1 100 ? 13.575 -2.952 -14.427 1.00 83.06 100 THR A N 1
ATOM 759 C CA . THR A 1 100 ? 12.960 -4.216 -14.863 1.00 83.06 100 THR A CA 1
ATOM 760 C C . THR A 1 100 ? 12.842 -5.241 -13.741 1.00 83.06 100 THR A C 1
ATOM 762 O O . THR A 1 100 ? 11.839 -5.950 -13.680 1.00 83.06 100 THR A O 1
ATOM 765 N N . ASP A 1 101 ? 13.811 -5.285 -12.826 1.00 86.56 101 ASP A N 1
ATOM 766 C CA . ASP A 1 101 ? 13.804 -6.216 -11.696 1.00 86.56 101 ASP A CA 1
ATOM 767 C C . ASP A 1 101 ? 12.706 -5.855 -10.690 1.00 86.56 101 ASP A C 1
ATOM 769 O O . ASP A 1 101 ? 11.977 -6.728 -10.212 1.00 86.56 101 ASP A O 1
ATOM 773 N N . LEU A 1 102 ? 12.539 -4.559 -10.407 1.00 84.88 102 LEU A N 1
ATOM 774 C CA . LEU A 1 102 ? 11.447 -4.069 -9.570 1.00 84.88 102 LEU A CA 1
ATOM 775 C C . LEU A 1 102 ? 10.094 -4.375 -10.214 1.00 84.88 102 LEU A C 1
ATOM 777 O O . LEU A 1 102 ? 9.193 -4.873 -9.540 1.00 84.88 102 LEU A O 1
ATOM 781 N N . ARG A 1 103 ? 9.954 -4.120 -11.520 1.00 84.38 103 ARG A N 1
ATOM 782 C CA . ARG A 1 103 ? 8.733 -4.444 -12.268 1.00 84.38 103 ARG A CA 1
ATOM 783 C C . ARG A 1 103 ? 8.414 -5.935 -12.178 1.00 84.38 103 ARG A C 1
ATOM 785 O O . ARG A 1 103 ? 7.275 -6.285 -11.880 1.00 84.38 103 ARG A O 1
ATOM 792 N N . ALA A 1 104 ? 9.402 -6.801 -12.391 1.00 84.94 104 ALA A N 1
ATOM 793 C CA . ALA A 1 104 ? 9.231 -8.246 -12.279 1.00 84.94 104 ALA A CA 1
ATOM 794 C C . ALA A 1 104 ? 8.798 -8.657 -10.863 1.00 84.94 104 ALA A C 1
ATOM 796 O O . ALA A 1 104 ? 7.879 -9.460 -10.715 1.00 84.94 104 ALA A O 1
ATOM 797 N N . ALA A 1 105 ? 9.387 -8.060 -9.822 1.00 86.50 105 ALA A N 1
ATOM 798 C CA . ALA A 1 105 ? 8.992 -8.314 -8.439 1.00 86.50 105 ALA A CA 1
ATOM 799 C C . ALA A 1 105 ? 7.546 -7.872 -8.150 1.00 86.50 105 ALA A C 1
ATOM 801 O O . ALA A 1 105 ? 6.779 -8.631 -7.560 1.00 86.50 105 ALA A O 1
ATOM 802 N N . VAL A 1 106 ? 7.144 -6.678 -8.596 1.00 86.56 106 VAL A N 1
ATOM 803 C CA . VAL A 1 106 ? 5.769 -6.167 -8.441 1.00 86.56 106 VAL A CA 1
ATOM 804 C C . VAL A 1 106 ? 4.764 -7.071 -9.155 1.00 86.56 106 VAL A C 1
ATOM 806 O O . VAL A 1 106 ? 3.764 -7.464 -8.553 1.00 86.56 106 VAL A O 1
ATOM 809 N N . LEU A 1 107 ? 5.047 -7.452 -10.405 1.00 85.19 107 LEU A N 1
ATOM 810 C CA . LEU A 1 107 ? 4.194 -8.357 -11.179 1.00 85.19 107 LEU A CA 1
ATOM 811 C C . LEU A 1 107 ? 4.125 -9.753 -10.555 1.00 85.19 107 LEU A C 1
ATOM 813 O O . LEU A 1 107 ? 3.048 -10.339 -10.514 1.00 85.19 107 LEU A O 1
ATOM 817 N N . HIS A 1 108 ? 5.230 -10.258 -9.999 1.00 84.12 108 HIS A N 1
ATOM 818 C CA . HIS A 1 108 ? 5.233 -11.512 -9.248 1.00 84.12 108 HIS A CA 1
ATOM 819 C C . HIS A 1 108 ? 4.251 -11.461 -8.068 1.00 84.12 108 HIS A C 1
ATOM 821 O O . HIS A 1 108 ? 3.522 -12.423 -7.855 1.00 84.12 108 HIS A O 1
ATOM 827 N N . TYR A 1 109 ? 4.174 -10.356 -7.320 1.00 84.25 109 TYR A N 1
ATOM 828 C CA . TYR A 1 109 ? 3.205 -10.231 -6.222 1.00 84.25 109 TYR A CA 1
ATOM 829 C C . TYR A 1 109 ? 1.771 -9.969 -6.699 1.00 84.25 109 TYR A C 1
ATOM 831 O O . TYR A 1 109 ? 0.835 -10.428 -6.050 1.00 84.25 109 TYR A O 1
ATOM 839 N N . ALA A 1 110 ? 1.589 -9.281 -7.830 1.00 81.38 110 ALA A N 1
ATOM 840 C CA . ALA A 1 110 ? 0.274 -9.058 -8.436 1.00 81.38 110 ALA A CA 1
ATOM 841 C C . ALA A 1 110 ? -0.301 -10.319 -9.119 1.00 81.38 110 ALA A C 1
ATOM 843 O O . ALA A 1 110 ? -1.506 -10.444 -9.300 1.00 81.38 110 ALA A O 1
ATOM 844 N N . GLY A 1 111 ? 0.544 -11.280 -9.491 1.00 68.75 111 GLY A N 1
ATOM 845 C CA . GLY A 1 111 ? 0.112 -12.551 -10.073 1.00 68.75 111 GLY A CA 1
ATOM 846 C C . GLY A 1 111 ? -0.328 -13.605 -9.050 1.00 68.75 111 GLY A C 1
ATOM 847 O O . GLY A 1 111 ? -0.721 -14.698 -9.451 1.00 68.75 111 GLY A O 1
ATOM 848 N N . ARG A 1 112 ? -0.239 -13.335 -7.738 1.00 66.12 112 ARG A N 1
ATOM 849 C CA . ARG A 1 112 ? -0.456 -14.341 -6.682 1.00 66.12 112 ARG A CA 1
ATOM 850 C C . ARG A 1 112 ? -1.819 -14.203 -6.015 1.00 66.12 112 ARG A C 1
ATOM 852 O O . ARG A 1 112 ? -1.998 -13.378 -5.122 1.00 66.12 112 ARG A O 1
ATOM 859 N N . SER A 1 113 ? -2.745 -15.092 -6.364 1.00 54.00 113 SER A N 1
ATOM 860 C CA . SER A 1 113 ? -3.980 -15.276 -5.602 1.00 54.00 113 SER A CA 1
ATOM 861 C C . SER A 1 113 ? -3.725 -16.079 -4.311 1.00 54.00 113 SER A C 1
ATOM 863 O O . SER A 1 113 ? -2.807 -16.897 -4.231 1.00 54.00 113 SER A O 1
ATOM 865 N N . ASP A 1 114 ? -4.506 -15.805 -3.263 1.00 50.06 114 ASP A N 1
ATOM 866 C CA . ASP A 1 114 ? -4.355 -16.315 -1.884 1.00 50.06 114 ASP A CA 1
ATOM 867 C C . ASP A 1 114 ? -4.6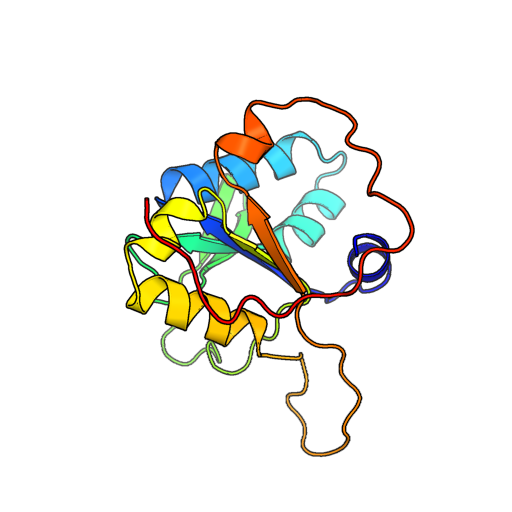90 -17.825 -1.714 1.00 50.06 114 ASP A C 1
ATOM 869 O O . ASP A 1 114 ? -5.285 -18.238 -0.720 1.00 50.06 114 ASP A O 1
ATOM 873 N N . THR A 1 115 ? -4.320 -18.698 -2.656 1.00 44.28 115 THR A N 1
ATOM 874 C CA . THR A 1 115 ? -4.595 -20.146 -2.567 1.00 44.28 115 THR A CA 1
ATOM 875 C C . THR A 1 115 ? -3.345 -20.941 -2.215 1.00 44.28 115 THR A C 1
ATOM 877 O O . THR A 1 115 ? -2.723 -21.588 -3.057 1.00 44.28 115 THR A O 1
ATOM 880 N N . SER A 1 116 ? -2.978 -20.955 -0.935 1.00 43.38 116 SER A N 1
ATOM 881 C CA . SER A 1 116 ? -2.122 -22.016 -0.399 1.00 43.38 116 SER A CA 1
ATOM 882 C C . SER A 1 116 ? -2.981 -23.200 0.054 1.00 43.38 116 SER A C 1
ATOM 884 O O . SER A 1 116 ? -3.182 -23.385 1.250 1.00 43.38 116 SER A O 1
ATOM 886 N N . SER A 1 117 ? -3.523 -23.964 -0.896 1.00 38.38 117 SER A N 1
ATOM 887 C CA . SER A 1 117 ? -4.016 -25.351 -0.766 1.00 38.38 117 SER A CA 1
ATOM 888 C C . SER A 1 117 ? -4.373 -25.823 -2.175 1.00 38.38 117 SER A C 1
ATOM 890 O O . SER A 1 117 ? -5.087 -25.116 -2.875 1.00 38.38 117 SER A O 1
ATOM 892 N N . GLY A 1 118 ? -3.827 -26.953 -2.627 1.00 41.97 118 GLY A N 1
ATOM 893 C CA . GLY A 1 118 ? -4.056 -27.457 -3.982 1.00 41.97 118 GLY A CA 1
ATOM 894 C C . GLY A 1 118 ? -5.543 -27.618 -4.314 1.00 41.97 118 GLY A C 1
ATOM 895 O O . GLY A 1 118 ? -6.300 -28.157 -3.513 1.00 41.97 118 GLY A O 1
ATOM 896 N N . GLY A 1 119 ? -5.926 -27.177 -5.514 1.00 34.84 119 GLY A N 1
ATOM 897 C CA . GLY A 1 119 ? -7.244 -27.411 -6.105 1.00 34.84 119 GLY A CA 1
ATOM 898 C C . GLY A 1 119 ? -8.058 -26.140 -6.363 1.00 34.84 119 GLY A C 1
ATOM 899 O O . GLY A 1 119 ? -8.284 -25.346 -5.459 1.00 34.84 119 GLY A O 1
ATOM 900 N N . SER A 1 120 ? -8.565 -26.029 -7.597 1.00 33.59 120 SER A N 1
ATOM 901 C CA . SER A 1 120 ? -9.661 -25.145 -8.035 1.00 33.59 120 SER A CA 1
ATOM 902 C C . SER A 1 120 ? -9.363 -23.643 -8.208 1.00 33.59 120 SER A C 1
ATOM 904 O O . SER A 1 120 ? -9.684 -22.813 -7.363 1.00 33.59 120 SER A O 1
ATOM 906 N N . ASP A 1 121 ? -8.802 -23.284 -9.363 1.00 45.03 121 ASP A N 1
ATOM 907 C CA . ASP A 1 121 ? -9.437 -22.480 -10.434 1.00 45.03 121 ASP A CA 1
ATOM 908 C C . ASP A 1 121 ? -10.543 -21.438 -10.098 1.00 45.03 121 ASP A C 1
ATOM 910 O O . ASP A 1 121 ? -11.532 -21.314 -10.817 1.00 45.03 121 ASP A O 1
ATOM 914 N N . GLY A 1 122 ? -10.424 -20.665 -9.011 1.00 44.84 122 GLY A N 1
ATOM 915 C CA . GLY A 1 122 ? -11.479 -19.697 -8.649 1.00 44.84 122 GLY A CA 1
ATOM 916 C C . GLY A 1 122 ? -11.070 -18.465 -7.841 1.00 44.84 122 GLY A C 1
ATOM 917 O O . GLY A 1 122 ? -11.919 -17.622 -7.546 1.00 44.84 122 GLY A O 1
ATOM 918 N N . ALA A 1 123 ? -9.799 -18.314 -7.464 1.00 50.38 123 ALA A N 1
ATOM 919 C CA . ALA A 1 123 ? -9.369 -17.136 -6.718 1.00 50.38 123 ALA A CA 1
ATOM 920 C C . ALA A 1 123 ? -9.083 -15.972 -7.674 1.00 50.38 123 ALA A C 1
ATOM 922 O O . ALA A 1 123 ? -8.196 -16.055 -8.522 1.00 50.38 123 ALA A O 1
ATOM 923 N N . ALA A 1 124 ? -9.846 -14.885 -7.528 1.00 57.19 124 ALA A N 1
ATOM 924 C CA . ALA A 1 124 ? -9.688 -13.697 -8.356 1.00 57.19 124 ALA A CA 1
ATOM 925 C C . ALA A 1 124 ? -8.230 -13.187 -8.307 1.00 57.19 124 ALA A C 1
ATOM 927 O O . ALA A 1 124 ? -7.654 -13.128 -7.215 1.00 57.19 124 ALA A O 1
ATOM 928 N N . PRO A 1 125 ? -7.641 -12.810 -9.457 1.00 62.16 125 PRO A N 1
ATOM 929 C CA . PRO A 1 125 ? -6.266 -12.326 -9.512 1.00 62.16 125 PRO A CA 1
ATOM 930 C C . PRO A 1 125 ? -6.093 -11.079 -8.641 1.00 62.16 125 PRO A C 1
ATOM 932 O O . PRO A 1 125 ? -7.026 -10.274 -8.499 1.00 62.16 125 PRO A O 1
ATOM 935 N N . SER A 1 126 ? -4.902 -10.910 -8.060 1.00 71.06 126 SER A N 1
ATOM 936 C CA . SER A 1 126 ? -4.571 -9.682 -7.342 1.00 71.06 126 SER A CA 1
ATOM 937 C C . SER A 1 126 ? -4.683 -8.501 -8.291 1.00 71.06 126 SER A C 1
ATOM 939 O O . SER A 1 126 ? -4.263 -8.553 -9.446 1.00 71.06 126 SER A O 1
ATOM 941 N N . GLN A 1 127 ? -5.256 -7.413 -7.799 1.00 81.12 127 GLN A N 1
ATOM 942 C CA . GLN A 1 127 ? -5.408 -6.206 -8.600 1.00 81.12 127 GLN A CA 1
ATOM 943 C C . GLN A 1 127 ? -4.127 -5.373 -8.497 1.00 81.12 127 GLN A C 1
ATOM 945 O O . GLN A 1 127 ? -3.534 -5.297 -7.422 1.00 81.12 127 GLN A O 1
ATOM 950 N N . LEU A 1 128 ? -3.695 -4.753 -9.596 1.00 84.88 128 LEU A N 1
ATOM 951 C CA . LEU A 1 128 ? -2.547 -3.844 -9.629 1.00 84.88 128 LEU A CA 1
ATOM 952 C C . LEU A 1 128 ? -3.043 -2.419 -9.882 1.00 84.88 128 LEU A C 1
ATOM 954 O O . LEU A 1 128 ? -3.681 -2.159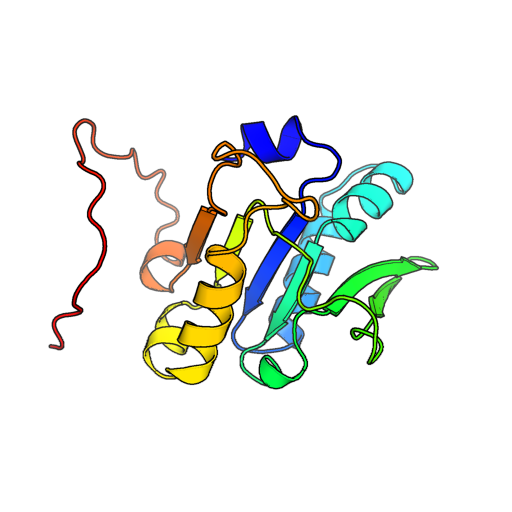 -10.898 1.00 84.88 128 LEU A O 1
ATOM 958 N N . LEU A 1 129 ? -2.740 -1.505 -8.963 1.00 86.81 129 LEU A N 1
ATOM 959 C CA . LEU A 1 129 ? -3.002 -0.076 -9.090 1.00 86.81 129 LEU A CA 1
ATOM 960 C C . LEU A 1 129 ? -1.677 0.655 -9.304 1.00 86.81 129 LEU A C 1
ATOM 962 O O . LEU A 1 129 ? -0.785 0.573 -8.462 1.00 86.81 129 LEU A O 1
ATOM 966 N N . LEU A 1 130 ? -1.559 1.368 -10.420 1.00 84.69 130 LEU A N 1
ATOM 967 C CA . LEU A 1 130 ? -0.395 2.182 -10.759 1.00 84.69 130 LEU A CA 1
ATOM 968 C C . LEU A 1 130 ? -0.723 3.649 -10.484 1.00 84.69 130 LEU A C 1
ATOM 970 O O . LEU A 1 130 ? -1.705 4.158 -11.019 1.00 84.69 130 LEU A O 1
ATOM 974 N N . LEU A 1 131 ? 0.094 4.320 -9.677 1.00 83.62 131 LEU A N 1
ATOM 975 C CA . LEU A 1 131 ? 0.006 5.757 -9.437 1.00 83.62 131 LEU A CA 1
ATOM 976 C C . LEU A 1 131 ? 1.249 6.407 -10.048 1.00 83.62 131 LEU A C 1
ATOM 978 O O . LEU A 1 131 ? 2.368 6.028 -9.718 1.00 83.62 131 LEU A O 1
ATOM 982 N N . SER A 1 132 ? 1.069 7.349 -10.967 1.00 76.00 132 SER A N 1
ATOM 983 C CA . SER A 1 132 ? 2.162 8.135 -11.558 1.00 76.00 132 SER A CA 1
ATOM 984 C C . SER A 1 132 ? 1.905 9.631 -11.382 1.00 76.00 132 SER A C 1
ATOM 986 O O . SER A 1 132 ? 0.746 10.039 -11.293 1.00 76.00 132 SER A O 1
ATOM 988 N N . ASP A 1 133 ? 2.960 10.449 -11.390 1.00 63.31 133 ASP A N 1
ATOM 989 C CA . ASP A 1 133 ? 2.890 11.921 -11.330 1.00 63.31 133 ASP A CA 1
ATOM 990 C C . ASP A 1 133 ? 1.764 12.541 -12.182 1.00 63.31 133 ASP A C 1
ATOM 992 O O . ASP A 1 133 ? 1.013 13.397 -11.712 1.00 63.31 133 ASP A O 1
ATOM 996 N N . ALA A 1 134 ? 1.571 12.063 -13.419 1.00 52.88 134 ALA A N 1
ATOM 997 C CA . ALA A 1 134 ? 0.530 12.571 -14.319 1.00 52.88 134 ALA A CA 1
ATOM 998 C C . ALA A 1 134 ? -0.901 12.350 -13.783 1.00 52.88 134 ALA A C 1
ATOM 1000 O O . ALA A 1 134 ? -1.795 13.144 -14.060 1.00 52.88 134 ALA A O 1
ATOM 1001 N N . SER A 1 135 ? -1.110 11.296 -12.989 1.00 52.03 135 SER A N 1
ATOM 1002 C CA . SER A 1 135 ? -2.392 10.976 -12.346 1.00 52.03 135 SER A CA 1
ATOM 1003 C C . SER A 1 135 ? -2.583 11.637 -10.972 1.00 52.03 135 SER A C 1
ATOM 1005 O O . SER A 1 135 ? -3.716 11.740 -10.516 1.00 52.03 135 SER A O 1
ATOM 1007 N N . GLN A 1 136 ? -1.509 12.105 -10.318 1.00 50.50 136 GLN A N 1
ATOM 1008 C CA . GLN A 1 136 ? -1.578 12.768 -9.004 1.00 50.50 136 GLN A CA 1
ATOM 1009 C C . GLN A 1 136 ? -1.689 14.300 -9.102 1.00 50.50 136 GLN A C 1
ATOM 1011 O O . GLN A 1 136 ? -2.299 14.923 -8.233 1.00 50.50 136 GLN A O 1
ATOM 1016 N N . ALA A 1 137 ? -1.150 14.913 -10.164 1.00 43.88 137 ALA A N 1
ATOM 1017 C CA . ALA A 1 137 ? -1.281 16.353 -10.419 1.00 43.88 137 ALA A CA 1
ATOM 1018 C C . ALA A 1 137 ? -2.710 16.763 -10.830 1.00 43.88 137 ALA A C 1
ATOM 1020 O O . ALA A 1 137 ? -3.125 17.906 -10.634 1.00 43.88 137 ALA A O 1
ATOM 1021 N N . ALA A 1 138 ? -3.483 15.822 -11.369 1.00 45.03 138 ALA A N 1
ATOM 1022 C CA . ALA A 1 138 ? -4.881 16.006 -11.705 1.00 45.03 138 ALA A CA 1
ATOM 1023 C C . ALA A 1 138 ? -5.755 15.595 -10.513 1.00 45.03 138 ALA A C 1
ATOM 1025 O O . ALA A 1 138 ? -6.268 14.482 -10.462 1.00 45.03 138 ALA A O 1
ATOM 1026 N N . ALA A 1 139 ? -5.992 16.506 -9.568 1.00 43.81 139 ALA A N 1
ATOM 1027 C CA . ALA A 1 139 ? -7.129 16.410 -8.646 1.00 43.81 139 ALA A CA 1
ATOM 1028 C C . ALA A 1 139 ? -8.465 16.598 -9.404 1.00 43.81 139 ALA A C 1
ATOM 1030 O O . ALA A 1 139 ? -9.283 17.447 -9.059 1.00 43.81 139 ALA A O 1
ATOM 1031 N N . LEU A 1 140 ? -8.655 15.856 -10.494 1.00 44.50 140 LEU A N 1
ATOM 1032 C CA . LEU A 1 140 ? -9.864 15.822 -11.296 1.00 44.50 140 LEU A CA 1
ATOM 1033 C C . LEU A 1 140 ? -10.646 14.583 -10.867 1.00 44.50 140 LEU A C 1
ATOM 1035 O O . LEU A 1 140 ? -10.118 13.471 -10.885 1.00 44.50 140 LEU A O 1
ATOM 1039 N N . GLU A 1 141 ? -11.912 14.768 -10.497 1.00 47.47 141 GLU A N 1
ATOM 1040 C CA . GLU A 1 141 ? -12.888 13.680 -10.509 1.00 47.47 141 GLU A CA 1
ATOM 1041 C C . GLU A 1 141 ? -13.005 13.185 -11.954 1.00 47.47 141 GLU A C 1
ATOM 1043 O O . GLU A 1 141 ? -13.796 13.683 -12.753 1.00 47.47 141 GLU A O 1
ATOM 1048 N N . GLN A 1 142 ? -12.135 12.254 -12.333 1.00 47.62 142 GLN A N 1
ATOM 1049 C CA . GLN A 1 142 ? -12.132 11.699 -13.671 1.00 47.62 142 GLN A CA 1
ATOM 1050 C C . GLN A 1 142 ? -13.216 10.625 -13.727 1.00 47.62 142 GLN A C 1
ATOM 1052 O O . GLN A 1 142 ? -13.058 9.519 -13.207 1.00 47.62 142 GLN A O 1
ATOM 1057 N N . VAL A 1 143 ? -14.346 10.976 -14.338 1.00 49.88 143 VAL A N 1
ATOM 1058 C CA . VAL A 1 143 ? -15.370 10.006 -14.722 1.00 49.88 143 VAL A CA 1
ATOM 1059 C C . VAL A 1 143 ? -14.712 9.027 -15.690 1.00 49.88 143 VAL A C 1
ATOM 1061 O O . VAL A 1 143 ? -14.211 9.426 -16.743 1.00 49.88 143 VAL A O 1
ATOM 1064 N N . PHE A 1 144 ? -14.660 7.750 -15.308 1.00 46.38 144 PHE A N 1
ATOM 1065 C CA . PHE A 1 144 ? -14.193 6.698 -16.204 1.00 46.38 144 PHE A CA 1
ATOM 1066 C C . PHE A 1 144 ? -15.112 6.667 -17.433 1.00 46.38 144 PHE A C 1
ATOM 1068 O O . PHE A 1 144 ? -16.327 6.567 -17.250 1.00 46.38 144 PHE A O 1
ATOM 1075 N N . PRO A 1 145 ? -14.575 6.757 -18.663 1.00 56.31 145 PRO A N 1
ATOM 1076 C CA . PRO A 1 145 ? -15.391 6.649 -19.862 1.00 56.31 145 PRO A CA 1
ATOM 1077 C C . PRO A 1 145 ? -16.141 5.314 -19.873 1.00 56.31 145 PRO A C 1
ATOM 1079 O O . PRO A 1 145 ? -15.549 4.256 -19.640 1.00 56.31 145 PRO A O 1
ATOM 1082 N N . GLU A 1 146 ? -17.443 5.360 -20.140 1.00 59.22 146 GLU A N 1
ATOM 1083 C CA . GLU A 1 146 ? -18.228 4.149 -20.362 1.00 59.22 146 GLU A CA 1
ATOM 1084 C C . GLU A 1 146 ? -17.789 3.484 -21.677 1.00 59.22 146 GLU A C 1
ATOM 1086 O O . GLU A 1 146 ? -17.500 4.161 -22.663 1.00 59.22 146 GLU A O 1
ATOM 1091 N N . GLY A 1 147 ? -17.717 2.149 -21.688 1.00 62.25 147 GLY A N 1
ATOM 1092 C CA . GLY A 1 147 ? -17.363 1.377 -22.886 1.00 62.25 147 GLY A CA 1
ATOM 1093 C C . GLY A 1 147 ? -15.866 1.131 -23.110 1.00 62.25 147 GLY A C 1
ATOM 1094 O O . GLY A 1 147 ? -15.481 0.741 -24.208 1.00 62.25 147 GLY A O 1
ATOM 1095 N N . LEU A 1 148 ? -15.011 1.331 -22.101 1.00 55.28 148 LEU A N 1
ATOM 1096 C CA . LEU A 1 148 ? -13.602 0.943 -22.202 1.00 55.28 148 LEU A CA 1
ATOM 1097 C C . LEU A 1 148 ? -13.431 -0.575 -22.094 1.00 55.28 148 LEU A C 1
ATOM 1099 O O . LEU A 1 148 ? -13.832 -1.190 -21.103 1.00 55.28 148 LEU A O 1
ATOM 1103 N N . GLU A 1 149 ? -12.768 -1.166 -23.085 1.00 49.25 149 GLU A N 1
ATOM 1104 C CA . GLU A 1 149 ? -12.326 -2.554 -23.008 1.00 49.25 149 GLU A CA 1
ATOM 1105 C C . GLU A 1 149 ? -11.049 -2.673 -22.160 1.00 49.25 149 GLU A C 1
ATOM 1107 O O . GLU A 1 149 ? -10.154 -1.825 -22.250 1.00 49.25 149 GLU A O 1
ATOM 1112 N N . PRO A 1 150 ? -10.930 -3.715 -21.320 1.00 47.59 150 PRO A N 1
ATOM 1113 C CA . PRO A 1 150 ? -9.717 -3.965 -20.560 1.00 47.59 150 PRO A CA 1
ATOM 1114 C C . PRO A 1 150 ? -8.568 -4.321 -21.510 1.00 47.59 150 PRO A C 1
ATOM 1116 O O . PRO A 1 150 ? -8.471 -5.441 -22.006 1.00 47.59 150 PRO A O 1
ATOM 1119 N N . VAL A 1 151 ? -7.670 -3.366 -21.742 1.00 48.00 151 VAL A N 1
ATOM 1120 C CA . VAL A 1 151 ? -6.456 -3.588 -22.530 1.00 48.00 151 VAL A CA 1
ATOM 1121 C C . VAL A 1 151 ? -5.350 -4.121 -21.624 1.00 48.00 151 VAL A C 1
ATOM 1123 O O . VAL A 1 151 ? -4.957 -3.489 -20.641 1.00 48.00 151 VAL A O 1
ATOM 1126 N N . LEU A 1 152 ? -4.813 -5.287 -21.979 1.00 43.59 152 LEU A N 1
ATOM 1127 C CA . LEU A 1 152 ? -3.565 -5.786 -21.418 1.00 43.59 152 LEU A CA 1
ATOM 1128 C C . LEU A 1 152 ? -2.421 -4.952 -22.017 1.00 43.59 152 LEU A C 1
ATOM 1130 O O . LEU A 1 152 ? -2.192 -4.994 -23.222 1.00 43.59 152 LEU A O 1
ATOM 1134 N N . LEU A 1 153 ? -1.714 -4.172 -21.198 1.00 39.94 153 LEU A N 1
ATOM 1135 C CA . LEU A 1 153 ? -0.569 -3.373 -21.650 1.00 39.94 153 LEU A CA 1
ATOM 1136 C C . LEU A 1 153 ? 0.598 -4.294 -22.043 1.00 39.94 153 LEU A C 1
ATOM 1138 O O . LEU A 1 153 ? 1.409 -4.677 -21.195 1.00 39.94 153 LEU A O 1
ATOM 1142 N N . THR A 1 154 ? 0.673 -4.665 -23.322 1.00 52.03 154 THR A N 1
ATOM 1143 C CA . THR A 1 154 ? 1.716 -5.545 -23.868 1.00 52.03 154 THR A CA 1
ATOM 1144 C C . THR A 1 154 ? 2.975 -4.788 -24.288 1.00 52.03 154 THR A C 1
ATOM 1146 O O . THR A 1 154 ? 4.069 -5.326 -24.133 1.00 52.03 154 THR A O 1
ATOM 1149 N N . GLU A 1 155 ? 2.869 -3.526 -24.718 1.00 39.19 155 GLU A N 1
ATOM 1150 C CA . GLU A 1 155 ? 4.013 -2.709 -25.146 1.00 39.19 155 GLU A CA 1
ATOM 1151 C C . GLU A 1 155 ? 3.865 -1.227 -24.764 1.00 39.19 155 GLU A C 1
ATOM 1153 O O . GLU A 1 155 ? 2.769 -0.672 -24.736 1.00 39.19 155 GLU A O 1
ATOM 1158 N N . MET A 1 156 ? 4.997 -0.580 -24.463 1.00 40.41 156 MET A N 1
ATOM 1159 C CA . MET A 1 156 ? 5.103 0.866 -24.231 1.00 40.41 156 MET A CA 1
ATOM 1160 C C . MET A 1 156 ? 5.835 1.501 -25.414 1.00 40.41 156 MET A C 1
ATOM 1162 O O . MET A 1 156 ? 7.008 1.197 -25.644 1.00 40.41 156 MET A O 1
ATOM 1166 N N . VAL A 1 157 ? 5.170 2.415 -26.121 1.00 40.19 157 VAL A N 1
ATOM 1167 C CA . VAL A 1 157 ? 5.800 3.273 -27.132 1.00 40.19 157 VAL A CA 1
ATOM 1168 C C . VAL A 1 157 ? 6.624 4.344 -26.413 1.00 40.19 157 VAL A C 1
ATOM 1170 O O . VAL A 1 157 ? 6.118 5.030 -25.526 1.00 40.19 157 VAL A O 1
ATOM 1173 N N . ARG A 1 158 ? 7.906 4.462 -26.768 1.00 39.91 158 ARG A N 1
ATOM 1174 C CA . ARG A 1 158 ? 8.803 5.521 -26.286 1.00 39.91 158 ARG A CA 1
ATOM 1175 C C . ARG A 1 158 ? 8.753 6.688 -27.274 1.00 39.91 158 ARG A C 1
ATOM 1177 O O . ARG A 1 158 ? 8.925 6.456 -28.467 1.00 39.91 158 ARG A O 1
ATOM 1184 N N . SER A 1 159 ? 8.528 7.898 -26.772 1.00 37.97 159 SER A N 1
ATOM 1185 C CA . SER A 1 159 ? 8.807 9.164 -27.467 1.00 37.97 159 SER A CA 1
ATOM 1186 C C . SER A 1 159 ? 10.202 9.655 -27.116 1.00 37.97 159 SER A C 1
ATOM 1188 O O . SER A 1 159 ? 10.500 9.626 -25.897 1.00 37.97 159 SER A O 1
#

Secondary structure (DSSP, 8-state):
-HHHHHH-TT--EEEEESSHHHHHHHHHHHHHH--SHHHHHHHHTTEEEEETTTGGG-PEEEEEETTEEEEEPPPBTB-TTT---SEEEETTTHHHHH-HHHHHHHHHHHT--S--SS--S-PPPPEEEE--HHHHS-----PPPTT------------

Foldseek 3Di:
DVVVVVPDLQAAEEEEEADPVVQQVVLVVQLVPDPDPVVSQSVLQRYWYDYPVGCVQPTWGWGADPNDIDTHRDDPPPPSVQDAHQEYEYEQCVVCVVPVVVVVSSVSNQQDFNDPDDDDDDGDTRYYHYHHPVNVVPPDPDDDDPPDDDDDCPDDDDD

Radius of gyration: 16.53 Å; chains: 1; bounding box: 34×44×49 Å

Organism: NCBI:txid81844